Protein AF-A0A7S2GQT3-F1 (afdb_monomer_lite)

Organism: NCBI:txid327968

Structure (mmCIF, N/CA/C/O backbone):
data_AF-A0A7S2GQT3-F1
#
_entry.id   AF-A0A7S2GQT3-F1
#
loop_
_atom_site.group_PDB
_atom_site.id
_atom_site.type_symbol
_atom_site.label_atom_id
_atom_site.label_alt_id
_atom_site.label_comp_id
_atom_site.label_asym_id
_atom_site.label_entity_id
_atom_site.label_seq_id
_atom_site.pdbx_PDB_ins_code
_atom_site.Cartn_x
_atom_site.Cartn_y
_atom_site.Cartn_z
_atom_site.occupancy
_atom_site.B_iso_or_equiv
_atom_site.auth_seq_id
_atom_site.auth_comp_id
_atom_site.auth_asym_id
_atom_site.auth_atom_id
_atom_site.pdbx_PDB_model_num
ATOM 1 N N . ALA A 1 1 ? -1.792 1.921 -26.747 1.00 51.50 1 ALA A N 1
ATOM 2 C CA . ALA A 1 1 ? -2.169 1.530 -25.376 1.00 51.50 1 ALA A CA 1
ATOM 3 C C . ALA A 1 1 ? -0.890 1.424 -24.559 1.00 51.50 1 ALA A C 1
ATOM 5 O O . ALA A 1 1 ? 0.011 0.714 -24.986 1.00 51.50 1 ALA A O 1
ATOM 6 N N . SER A 1 2 ? -0.751 2.176 -23.467 1.00 57.50 2 SER A N 1
ATOM 7 C CA . SER A 1 2 ? 0.398 2.004 -22.570 1.00 57.50 2 SER A CA 1
ATOM 8 C C . SER A 1 2 ? 0.252 0.658 -21.867 1.00 57.50 2 SER A C 1
ATOM 10 O O . SER A 1 2 ? -0.785 0.411 -21.256 1.00 57.50 2 SER A O 1
ATOM 12 N N . ALA A 1 3 ? 1.246 -0.219 -21.986 1.00 71.00 3 ALA A N 1
ATOM 13 C CA . ALA A 1 3 ? 1.209 -1.515 -21.321 1.00 71.00 3 ALA A CA 1
ATOM 14 C C . ALA A 1 3 ? 1.190 -1.319 -19.794 1.00 71.00 3 ALA A C 1
ATOM 16 O O . ALA A 1 3 ? 1.975 -0.532 -19.254 1.00 71.00 3 ALA A O 1
ATOM 17 N N . SER A 1 4 ? 0.295 -2.031 -19.105 1.00 80.56 4 SER A N 1
ATOM 18 C CA . SER A 1 4 ? 0.156 -1.995 -17.647 1.00 80.56 4 SER A CA 1
ATOM 19 C C . SER A 1 4 ? 0.409 -3.366 -17.026 1.00 80.56 4 SER A C 1
ATOM 21 O O . SER A 1 4 ? -0.061 -4.373 -17.546 1.00 80.56 4 SER A O 1
ATOM 23 N N . SER A 1 5 ? 1.106 -3.387 -15.895 1.00 84.75 5 SER A N 1
ATOM 24 C CA . SER A 1 5 ? 1.373 -4.561 -15.069 1.00 84.75 5 SER A CA 1
ATOM 25 C C . SER A 1 5 ? 0.414 -4.630 -13.881 1.00 84.75 5 SER A C 1
ATOM 27 O O . SER A 1 5 ? -0.123 -3.611 -13.427 1.00 84.75 5 SER A O 1
ATOM 29 N N . VAL A 1 6 ? 0.258 -5.844 -13.358 1.00 86.31 6 VAL A N 1
ATOM 30 C CA . VAL A 1 6 ? -0.450 -6.155 -12.114 1.00 86.31 6 VAL A CA 1
ATOM 31 C C . VAL A 1 6 ? 0.535 -6.812 -11.151 1.00 86.31 6 VAL A C 1
ATOM 33 O O . VAL A 1 6 ? 1.374 -7.601 -11.583 1.00 86.31 6 VAL A O 1
ATOM 36 N N . VAL A 1 7 ? 0.460 -6.470 -9.868 1.00 88.75 7 VAL A N 1
ATOM 37 C CA . VAL A 1 7 ? 1.225 -7.134 -8.804 1.00 88.75 7 VAL A CA 1
ATOM 38 C C . VAL A 1 7 ? 0.308 -7.400 -7.622 1.00 88.75 7 VAL A C 1
ATOM 40 O O . VAL A 1 7 ? -0.485 -6.537 -7.238 1.00 88.75 7 VAL A O 1
ATOM 43 N N . GLU A 1 8 ? 0.409 -8.598 -7.064 1.00 92.00 8 GLU A N 1
ATOM 44 C CA . GLU A 1 8 ? -0.234 -8.951 -5.807 1.00 92.00 8 GLU A CA 1
ATOM 45 C C . GLU A 1 8 ? 0.800 -8.840 -4.691 1.00 92.00 8 GLU A C 1
ATOM 47 O O . GLU A 1 8 ? 1.921 -9.335 -4.803 1.00 92.00 8 GLU A O 1
ATOM 52 N N . LEU A 1 9 ? 0.434 -8.138 -3.630 1.00 92.00 9 LEU A N 1
ATOM 53 C CA . LEU A 1 9 ? 1.280 -7.905 -2.475 1.00 92.00 9 LEU A CA 1
ATOM 54 C C . LEU A 1 9 ? 0.632 -8.560 -1.270 1.00 92.00 9 LEU A C 1
ATOM 56 O O . LEU A 1 9 ? -0.557 -8.354 -1.041 1.00 92.00 9 LEU A O 1
ATOM 60 N N . GLU A 1 10 ? 1.423 -9.280 -0.491 1.00 93.56 10 GLU A N 1
ATOM 61 C CA . GLU A 1 10 ? 1.004 -9.911 0.758 1.00 93.56 10 GLU A CA 1
ATOM 62 C C . GLU A 1 10 ? 1.975 -9.519 1.873 1.00 93.56 10 GLU A C 1
ATOM 64 O O . GLU A 1 10 ? 3.163 -9.321 1.625 1.00 93.56 10 GLU A O 1
ATOM 69 N N . TRP A 1 11 ? 1.487 -9.373 3.100 1.00 92.56 11 TRP A N 1
ATOM 70 C CA . TRP A 1 11 ? 2.308 -9.079 4.275 1.00 92.56 11 TRP A CA 1
ATOM 71 C C . TRP A 1 11 ? 1.804 -9.844 5.492 1.00 92.56 11 TRP A C 1
ATOM 73 O O . TRP A 1 11 ? 0.696 -10.380 5.507 1.00 92.56 11 TRP A O 1
ATOM 83 N N . GLN A 1 12 ? 2.616 -9.871 6.547 1.00 89.56 12 GLN A N 1
ATOM 84 C CA . GLN A 1 12 ? 2.214 -10.481 7.806 1.00 89.56 12 GLN A CA 1
ATOM 85 C C . GLN A 1 12 ? 1.043 -9.709 8.431 1.00 89.56 12 GLN A C 1
ATOM 87 O O . GLN A 1 12 ? 1.108 -8.498 8.640 1.00 89.56 12 GLN A O 1
ATOM 92 N N . GLY A 1 13 ? -0.052 -10.411 8.722 1.00 88.31 13 GLY A N 1
ATOM 93 C CA . GLY A 1 13 ? -1.207 -9.826 9.398 1.00 88.31 13 GLY A CA 1
ATOM 94 C C . GLY A 1 13 ? -0.875 -9.353 10.817 1.00 88.31 13 GLY A C 1
ATOM 95 O O . GLY A 1 13 ? 0.024 -9.874 11.469 1.00 88.31 13 GLY A O 1
ATOM 96 N N . VAL A 1 14 ? -1.643 -8.381 11.313 1.00 87.94 14 VAL A N 1
ATOM 97 C CA . VAL A 1 14 ? -1.574 -7.939 12.712 1.00 87.94 14 VAL A CA 1
ATOM 98 C C . VAL A 1 14 ? -2.659 -8.686 13.474 1.00 87.94 14 VAL A C 1
ATOM 100 O O . VAL A 1 14 ? -3.820 -8.673 13.060 1.00 87.94 14 VAL A O 1
ATOM 103 N N . CYS A 1 15 ? -2.293 -9.321 14.585 1.00 86.06 15 CYS A N 1
ATOM 104 C CA . CYS A 1 15 ? -3.220 -10.049 15.446 1.00 86.06 15 CYS A CA 1
ATOM 105 C C . CYS A 1 15 ? -4.165 -9.077 16.173 1.00 86.06 15 CYS A C 1
ATOM 107 O O . CYS A 1 15 ? -3.894 -8.637 17.287 1.00 86.06 15 CYS A O 1
ATOM 109 N N . ALA A 1 16 ? -5.279 -8.717 15.533 1.00 85.69 16 ALA A N 1
ATOM 110 C CA . ALA A 1 16 ? -6.303 -7.847 16.103 1.00 85.69 16 ALA A CA 1
ATOM 111 C C . ALA A 1 16 ? -7.703 -8.205 15.591 1.00 85.69 16 ALA A C 1
ATOM 113 O O . ALA A 1 16 ? -7.882 -8.570 14.432 1.00 85.69 16 ALA A O 1
ATOM 114 N N . ALA A 1 17 ? -8.723 -8.021 16.437 1.00 84.69 17 ALA A N 1
ATOM 115 C CA . ALA A 1 17 ? -10.119 -8.303 16.078 1.00 84.69 17 ALA A CA 1
ATOM 116 C C . ALA A 1 17 ? -10.631 -7.440 14.909 1.00 84.69 17 ALA A C 1
ATOM 118 O O . ALA A 1 17 ? -11.519 -7.849 14.162 1.00 84.69 17 ALA A O 1
ATOM 119 N N . LYS A 1 18 ? -10.100 -6.220 14.771 1.00 89.44 18 LYS A N 1
ATOM 120 C CA . LYS A 1 18 ? -10.387 -5.299 13.670 1.00 89.44 18 LYS A CA 1
ATOM 121 C C . LYS A 1 18 ? -9.104 -4.575 13.295 1.00 89.44 18 LYS A C 1
ATOM 123 O O . LYS A 1 18 ? -8.537 -3.868 14.122 1.00 89.44 18 LYS A O 1
ATOM 128 N N . VAL A 1 19 ? -8.693 -4.709 12.043 1.00 93.69 19 VAL A N 1
ATOM 129 C CA . VAL A 1 19 ? -7.556 -3.991 11.468 1.00 93.69 19 VAL A CA 1
ATOM 130 C C . VAL A 1 19 ? -7.942 -3.469 10.091 1.00 93.69 19 VAL A C 1
ATOM 132 O O . VAL A 1 19 ? -8.727 -4.077 9.364 1.00 93.69 19 VAL A O 1
ATOM 135 N N . THR A 1 20 ? -7.442 -2.289 9.755 1.00 95.44 20 THR A N 1
ATOM 136 C CA . THR A 1 20 ? -7.480 -1.736 8.403 1.00 95.44 20 THR A CA 1
ATOM 137 C C . THR A 1 20 ? -6.054 -1.422 7.992 1.00 95.44 20 THR A C 1
ATOM 139 O O . THR A 1 20 ? -5.293 -0.879 8.782 1.00 95.44 20 THR A O 1
ATOM 142 N N . TYR A 1 21 ? -5.685 -1.741 6.763 1.00 94.75 21 TYR A N 1
ATOM 143 C CA . TYR A 1 21 ? -4.371 -1.447 6.216 1.00 94.75 21 TYR A CA 1
ATOM 144 C C . TYR A 1 21 ? -4.461 -0.272 5.253 1.00 94.75 21 TYR A C 1
ATOM 146 O O . TYR A 1 21 ? -5.290 -0.265 4.340 1.00 94.75 21 TYR A O 1
ATOM 154 N N . SER A 1 22 ? -3.593 0.714 5.446 1.00 94.75 22 SER A N 1
ATOM 155 C CA . SER A 1 22 ? -3.299 1.748 4.459 1.00 94.75 22 SER A CA 1
ATOM 156 C C . SER A 1 22 ? -2.031 1.346 3.719 1.00 94.75 22 SER A C 1
ATOM 158 O O . SER A 1 22 ? -0.956 1.299 4.307 1.00 94.75 22 SER A O 1
ATOM 160 N N . VAL A 1 23 ? -2.153 1.049 2.432 1.00 93.50 23 VAL A N 1
ATOM 161 C CA . VAL A 1 23 ? -1.028 0.714 1.562 1.00 93.50 23 VAL A CA 1
ATOM 162 C C . VAL A 1 23 ? -0.669 1.945 0.753 1.00 93.50 23 VAL A C 1
ATOM 164 O O . VAL A 1 23 ? -1.520 2.549 0.109 1.00 93.50 23 VAL A O 1
ATOM 167 N N . GLU A 1 24 ? 0.599 2.312 0.753 1.00 94.12 24 GLU A N 1
ATOM 168 C CA . GLU A 1 24 ? 1.128 3.376 -0.079 1.00 94.12 24 GLU A CA 1
ATOM 169 C C . GLU A 1 24 ? 2.194 2.819 -1.003 1.00 94.12 24 GLU A C 1
ATOM 171 O O . GLU A 1 24 ? 3.068 2.067 -0.582 1.00 94.12 24 GLU A O 1
ATOM 176 N N . TRP A 1 25 ? 2.165 3.226 -2.266 1.00 91.88 25 TRP A N 1
ATOM 177 C CA . TRP A 1 25 ? 3.199 2.841 -3.219 1.00 91.88 25 TRP A CA 1
ATOM 178 C C . TRP A 1 25 ? 3.696 4.033 -4.023 1.00 91.88 25 TRP A C 1
ATOM 180 O O . TRP A 1 25 ? 2.990 5.025 -4.211 1.00 91.88 25 TRP A O 1
ATOM 190 N N . ARG A 1 26 ? 4.934 3.943 -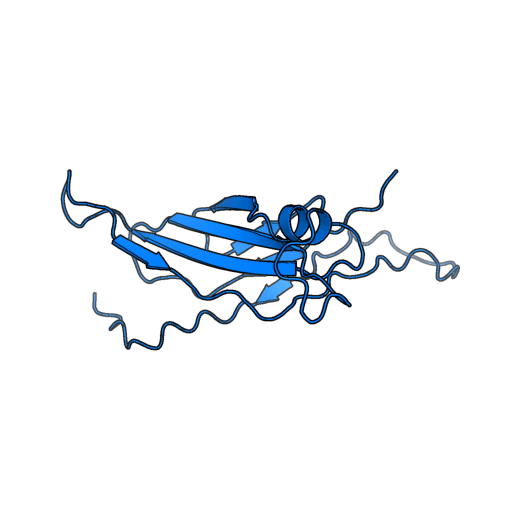4.506 1.00 91.31 26 ARG A N 1
ATOM 191 C CA . ARG A 1 26 ? 5.553 4.960 -5.363 1.00 91.31 26 ARG A CA 1
ATOM 192 C C . ARG A 1 26 ? 6.484 4.325 -6.384 1.00 91.31 26 ARG A C 1
ATOM 194 O O . ARG A 1 26 ? 7.006 3.239 -6.149 1.00 91.31 26 ARG A O 1
ATOM 201 N N . LEU A 1 27 ? 6.734 5.022 -7.490 1.00 88.62 27 LEU A N 1
ATOM 202 C CA . LEU A 1 27 ? 7.746 4.602 -8.456 1.00 88.62 27 LEU A CA 1
ATOM 203 C C . LEU A 1 27 ? 9.138 4.900 -7.888 1.00 88.62 27 LEU A C 1
ATOM 205 O O . LEU A 1 27 ? 9.434 6.029 -7.481 1.00 88.62 27 LEU A O 1
ATOM 209 N N . ALA A 1 28 ? 10.005 3.894 -7.895 1.00 82.56 28 ALA A N 1
ATOM 210 C CA . ALA A 1 28 ? 11.416 4.082 -7.615 1.00 82.56 28 ALA A CA 1
ATOM 211 C C . ALA A 1 28 ? 12.077 4.834 -8.785 1.00 82.56 28 ALA A C 1
ATOM 213 O O . ALA A 1 28 ? 11.740 4.640 -9.956 1.00 82.56 28 ALA A O 1
ATOM 214 N N . CYS A 1 29 ? 12.994 5.749 -8.471 1.00 73.19 29 CYS A N 1
ATOM 215 C CA . CYS A 1 29 ? 13.736 6.499 -9.483 1.00 73.19 29 CYS A CA 1
ATOM 216 C C . CYS A 1 29 ? 15.085 5.824 -9.706 1.00 73.19 29 CYS A C 1
ATOM 218 O O . CYS A 1 29 ? 15.973 5.960 -8.870 1.00 73.19 29 CYS A O 1
ATOM 220 N N . HIS A 1 30 ? 15.247 5.146 -10.840 1.00 65.25 30 HIS A N 1
ATOM 221 C CA . HIS A 1 30 ? 16.544 4.622 -11.252 1.00 65.25 30 HIS A CA 1
ATOM 222 C C . HIS A 1 30 ? 17.339 5.704 -11.997 1.00 65.25 30 HIS A C 1
ATOM 224 O O . HIS A 1 30 ? 16.780 6.415 -12.829 1.00 65.25 30 HIS A O 1
ATOM 230 N N . GLY A 1 31 ? 18.633 5.837 -11.704 1.00 56.12 31 GLY A N 1
ATOM 231 C CA . GLY A 1 31 ? 19.549 6.720 -12.445 1.00 56.12 31 GLY A CA 1
ATOM 232 C C . GLY A 1 31 ? 19.636 8.173 -11.963 1.00 56.12 31 GLY A C 1
ATOM 233 O O . GLY A 1 31 ? 20.546 8.886 -12.365 1.00 56.12 31 GLY A O 1
ATOM 234 N N . CYS A 1 32 ? 18.771 8.605 -11.046 1.00 55.09 32 CYS A N 1
ATOM 235 C CA . CYS A 1 32 ? 18.885 9.908 -10.386 1.00 55.09 32 CYS A CA 1
ATOM 236 C C . CYS A 1 32 ? 19.549 9.770 -9.008 1.00 55.09 32 CYS A C 1
ATOM 238 O O . CYS A 1 32 ? 18.959 10.118 -7.981 1.00 55.09 32 CYS A O 1
ATOM 240 N N . LEU A 1 33 ? 20.770 9.229 -8.975 1.00 49.22 33 LEU A N 1
ATOM 241 C CA . LEU A 1 33 ? 21.613 9.262 -7.777 1.00 49.22 33 LEU A CA 1
ATOM 242 C C . LEU A 1 33 ? 21.881 10.734 -7.421 1.00 49.22 33 LEU A C 1
ATOM 244 O O . LEU A 1 33 ? 22.572 11.437 -8.148 1.00 49.22 33 LEU A O 1
ATOM 248 N N . GLY A 1 34 ? 21.275 11.215 -6.332 1.00 53.62 34 GLY A N 1
ATOM 249 C CA . GLY A 1 34 ? 21.485 12.574 -5.817 1.00 53.62 34 GLY A CA 1
ATOM 250 C C . GLY A 1 34 ? 20.473 13.642 -6.253 1.00 53.62 34 GLY A C 1
ATOM 251 O O . GLY A 1 34 ? 20.590 14.781 -5.808 1.00 53.62 34 GLY A O 1
ATOM 252 N N . CYS A 1 35 ? 19.443 13.328 -7.051 1.00 54.69 35 CYS A N 1
ATOM 253 C CA . CYS A 1 35 ? 18.437 14.335 -7.428 1.00 54.69 35 CYS A CA 1
ATOM 254 C C . CYS A 1 35 ? 17.390 14.548 -6.322 1.00 54.69 35 CYS A C 1
ATOM 256 O O . CYS A 1 35 ? 16.227 14.151 -6.448 1.00 54.69 35 CYS A O 1
ATOM 258 N N . VAL A 1 36 ? 17.782 15.216 -5.240 1.00 55.88 36 VAL A N 1
ATOM 259 C CA . VAL A 1 36 ? 16.840 15.812 -4.287 1.00 55.88 36 VAL A CA 1
ATOM 260 C C . VAL A 1 36 ? 16.244 17.056 -4.954 1.00 55.88 36 VAL A C 1
ATOM 262 O O . VAL A 1 36 ? 16.831 18.128 -4.908 1.00 55.88 36 VAL A O 1
ATOM 265 N N . GLY A 1 37 ? 15.106 16.913 -5.643 1.00 58.00 37 GLY A N 1
ATOM 266 C CA . GLY A 1 37 ? 14.342 18.069 -6.145 1.00 58.00 37 GLY A CA 1
ATOM 267 C C . GLY A 1 37 ? 14.012 18.104 -7.639 1.00 58.00 37 GLY A C 1
ATOM 268 O O . GLY A 1 37 ? 13.358 19.047 -8.076 1.00 58.00 37 GLY A O 1
ATOM 269 N N . CYS A 1 38 ? 14.371 17.090 -8.433 1.00 67.62 38 CYS A N 1
ATOM 270 C CA . CYS A 1 38 ? 13.868 17.014 -9.809 1.00 67.62 38 CYS A CA 1
ATOM 271 C C . CYS A 1 38 ? 12.337 16.835 -9.792 1.00 67.62 38 CYS A C 1
ATOM 273 O O . CYS A 1 38 ? 11.835 15.887 -9.182 1.00 67.62 38 CYS A O 1
ATOM 275 N N . ALA A 1 39 ? 11.596 17.713 -10.481 1.00 68.75 39 ALA A N 1
ATOM 276 C CA . ALA A 1 39 ? 10.131 17.661 -10.554 1.00 68.75 39 ALA A CA 1
ATOM 277 C C . ALA A 1 39 ? 9.619 16.291 -11.038 1.00 68.75 39 ALA A C 1
ATOM 279 O O . ALA A 1 39 ? 8.648 15.760 -10.502 1.00 68.75 39 ALA A O 1
ATOM 280 N N . PHE A 1 40 ? 10.343 15.667 -11.972 1.00 68.81 40 PHE A N 1
ATOM 281 C CA . PHE A 1 40 ? 10.037 14.328 -12.474 1.00 68.81 40 PHE A CA 1
ATOM 282 C C . PHE A 1 40 ? 10.199 13.240 -11.401 1.00 68.81 40 PHE A C 1
ATOM 284 O O . PHE A 1 40 ? 9.347 12.363 -11.262 1.00 68.81 40 PHE A O 1
ATOM 291 N N . CYS A 1 41 ? 11.260 13.316 -10.590 1.00 70.00 41 CYS A N 1
ATOM 292 C CA . CYS A 1 41 ? 11.459 12.402 -9.463 1.00 70.00 41 CYS A CA 1
ATOM 293 C C . CYS A 1 41 ? 10.430 12.640 -8.352 1.00 70.00 41 CYS A C 1
ATOM 295 O O . CYS A 1 41 ? 9.983 11.686 -7.719 1.00 70.00 41 CYS A O 1
ATOM 297 N N . ARG A 1 42 ? 10.035 13.899 -8.120 1.00 72.62 42 ARG A N 1
ATOM 298 C CA . ARG A 1 42 ? 9.029 14.267 -7.118 1.00 72.62 42 ARG A CA 1
ATOM 299 C C . ARG A 1 42 ? 7.662 13.680 -7.456 1.00 72.62 42 ARG A C 1
ATOM 301 O O . ARG A 1 42 ? 7.037 13.095 -6.577 1.00 72.62 42 ARG A O 1
ATOM 308 N N . GLU A 1 43 ? 7.240 13.777 -8.715 1.00 75.38 43 GLU A N 1
ATOM 309 C CA . GLU A 1 43 ? 5.965 13.206 -9.158 1.00 75.38 43 GLU A CA 1
ATOM 310 C C . GLU A 1 43 ? 5.979 11.673 -9.083 1.00 75.38 43 GLU A C 1
ATOM 312 O O . GLU A 1 43 ? 5.047 11.059 -8.570 1.00 75.38 43 GLU A O 1
ATOM 317 N N . ARG A 1 44 ? 7.079 11.031 -9.498 1.00 75.62 44 ARG A N 1
ATOM 318 C CA . ARG A 1 44 ? 7.230 9.566 -9.415 1.00 75.62 44 ARG A CA 1
ATOM 319 C C . 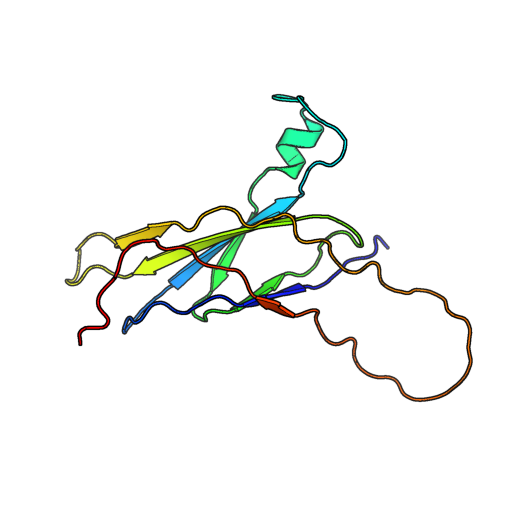ARG A 1 44 ? 7.264 9.035 -7.983 1.00 75.62 44 ARG A C 1
ATOM 321 O O . ARG A 1 44 ? 6.733 7.959 -7.719 1.00 75.62 44 ARG A O 1
ATOM 328 N N . ARG A 1 45 ? 7.860 9.794 -7.060 1.00 75.75 45 ARG A N 1
ATOM 329 C CA . ARG A 1 45 ? 7.935 9.448 -5.635 1.00 75.75 45 ARG A CA 1
ATOM 330 C C . ARG A 1 45 ? 6.664 9.776 -4.859 1.00 75.75 45 ARG A C 1
ATOM 332 O O . ARG A 1 45 ? 6.621 9.463 -3.670 1.00 75.75 45 ARG A O 1
ATOM 339 N N . ARG A 1 46 ? 5.658 10.396 -5.486 1.00 83.44 46 ARG A N 1
ATOM 340 C CA . ARG A 1 46 ? 4.397 10.722 -4.822 1.00 83.44 46 ARG A CA 1
ATOM 341 C C . ARG A 1 46 ? 3.697 9.426 -4.394 1.00 83.44 46 ARG A C 1
ATOM 343 O O . ARG A 1 46 ? 3.353 8.627 -5.268 1.00 83.44 46 ARG A O 1
ATOM 350 N N . PRO A 1 47 ? 3.484 9.213 -3.082 1.00 85.94 47 PRO A N 1
ATOM 351 C CA . PRO A 1 47 ? 2.780 8.038 -2.598 1.00 85.94 47 PRO A CA 1
ATOM 352 C C . PRO A 1 47 ? 1.352 8.011 -3.133 1.00 85.94 47 PRO A C 1
ATOM 354 O O . PRO A 1 47 ? 0.654 9.029 -3.137 1.00 85.94 47 PRO A O 1
ATOM 357 N N . ARG A 1 48 ? 0.928 6.840 -3.593 1.00 88.94 48 ARG A N 1
ATOM 358 C CA . ARG A 1 48 ? -0.437 6.563 -4.029 1.00 88.94 48 ARG A CA 1
ATOM 359 C C . ARG A 1 48 ? -1.095 5.665 -2.983 1.00 88.94 48 ARG A C 1
ATOM 361 O O . ARG A 1 48 ? -0.601 4.553 -2.785 1.00 88.94 48 ARG A O 1
ATOM 368 N N . PRO A 1 49 ? -2.149 6.141 -2.300 1.00 91.12 49 PRO A N 1
ATOM 369 C CA . PRO A 1 49 ? -2.779 5.393 -1.225 1.00 91.12 49 PRO A CA 1
ATOM 370 C C . PRO A 1 49 ? -3.793 4.376 -1.760 1.00 91.12 49 PRO A C 1
ATOM 372 O O . PRO A 1 49 ? -4.509 4.631 -2.728 1.00 91.12 49 PRO A O 1
ATOM 375 N N . ALA A 1 50 ? -3.891 3.250 -1.070 1.00 89.31 50 ALA A N 1
ATOM 376 C CA . ALA A 1 50 ? -4.941 2.251 -1.169 1.00 89.31 50 ALA A CA 1
ATOM 377 C C . ALA A 1 50 ? -5.311 1.795 0.249 1.00 89.31 50 ALA A C 1
ATOM 379 O O . ALA A 1 50 ? -4.495 1.860 1.168 1.00 89.31 50 ALA A O 1
ATOM 380 N N . THR A 1 51 ? -6.544 1.344 0.456 1.00 92.25 51 THR A N 1
ATOM 381 C CA . THR A 1 51 ? -7.000 0.868 1.768 1.00 92.25 51 THR A CA 1
ATOM 382 C C . THR A 1 51 ? -7.642 -0.499 1.621 1.00 92.25 51 THR A C 1
ATOM 384 O O . THR A 1 51 ? -8.453 -0.706 0.721 1.00 92.25 51 THR A O 1
ATOM 387 N N . CYS A 1 52 ? -7.288 -1.429 2.501 1.00 92.31 52 CYS A N 1
ATOM 388 C CA . CYS A 1 52 ? -7.806 -2.794 2.495 1.00 92.31 52 CYS A CA 1
ATOM 389 C C . CYS A 1 52 ? -7.975 -3.319 3.928 1.00 92.31 52 CYS A C 1
ATOM 391 O O . CYS A 1 52 ? -7.469 -2.734 4.882 1.00 92.31 52 CYS A O 1
ATOM 393 N N . LYS A 1 53 ? -8.758 -4.387 4.095 1.00 93.00 53 LYS A N 1
ATOM 394 C CA . LYS A 1 53 ? -8.983 -5.046 5.399 1.00 93.00 53 LYS A CA 1
ATOM 395 C C . LYS A 1 53 ? -8.239 -6.374 5.530 1.00 93.00 53 LYS A C 1
ATOM 397 O O . LYS A 1 53 ? -8.139 -6.911 6.624 1.00 93.00 53 LYS A O 1
ATOM 402 N N . GLU A 1 54 ? -7.749 -6.893 4.412 1.00 93.06 54 GLU A N 1
ATOM 403 C CA . GLU A 1 54 ? -6.984 -8.133 4.335 1.00 93.06 54 GLU A CA 1
ATOM 404 C C . GLU A 1 54 ? -5.492 -7.800 4.303 1.00 93.06 54 GLU A C 1
ATOM 406 O O . GLU A 1 54 ? -5.111 -6.709 3.879 1.00 93.06 54 GLU A O 1
ATOM 411 N N . SER A 1 55 ? -4.641 -8.741 4.711 1.00 92.69 55 SER A N 1
ATOM 412 C CA . SER A 1 55 ? -3.181 -8.599 4.656 1.00 92.69 55 SER A CA 1
ATOM 413 C C . SER A 1 55 ? -2.608 -8.816 3.246 1.00 92.69 55 SER A C 1
ATOM 415 O O . SER A 1 55 ? -1.504 -9.330 3.077 1.00 92.69 55 SER A O 1
ATOM 417 N N . ARG A 1 56 ? -3.392 -8.448 2.227 1.00 93.69 56 ARG A N 1
ATOM 418 C CA . ARG A 1 56 ? -3.045 -8.532 0.811 1.00 93.69 56 ARG A CA 1
ATOM 419 C C . ARG A 1 56 ? -3.727 -7.433 0.003 1.00 93.69 56 ARG A C 1
ATOM 421 O O . ARG A 1 56 ? -4.824 -6.983 0.342 1.00 93.69 56 ARG A O 1
ATOM 428 N N . VAL A 1 57 ? -3.108 -7.028 -1.103 1.00 93.69 57 VAL A N 1
ATOM 429 C CA . VAL A 1 57 ? -3.702 -6.104 -2.078 1.00 93.69 57 VAL A CA 1
ATOM 430 C C . VAL A 1 57 ? -3.200 -6.387 -3.489 1.00 93.69 57 VAL A C 1
ATOM 432 O O . VAL A 1 57 ? -2.036 -6.720 -3.693 1.00 93.69 57 VAL A O 1
ATOM 435 N N . VAL A 1 58 ? -4.066 -6.186 -4.481 1.00 91.75 58 VAL A N 1
ATOM 436 C CA . VAL A 1 58 ? -3.694 -6.231 -5.898 1.00 91.75 58 VAL A CA 1
ATOM 437 C C . VAL A 1 58 ? -3.562 -4.804 -6.420 1.00 91.75 58 VAL A C 1
ATOM 439 O O . VAL A 1 58 ? -4.534 -4.048 -6.444 1.00 91.75 58 VAL A O 1
ATOM 442 N N . LEU A 1 59 ? -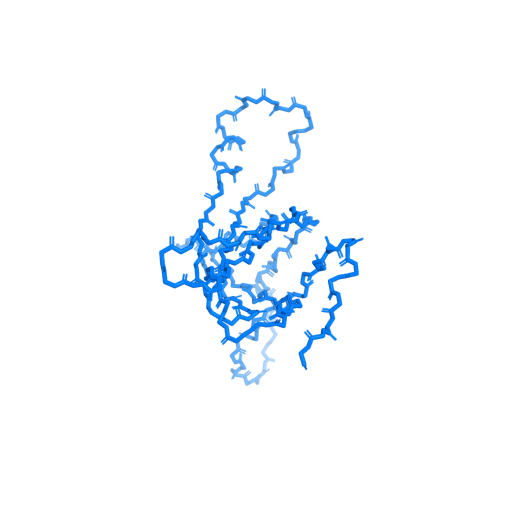2.359 -4.426 -6.847 1.00 90.25 59 LEU A N 1
ATOM 443 C CA . LEU A 1 59 ? -2.107 -3.150 -7.509 1.00 90.25 59 LEU A CA 1
ATOM 444 C C . LEU A 1 59 ? -2.168 -3.344 -9.025 1.00 90.25 59 LEU A C 1
ATOM 446 O O . LEU A 1 59 ? -1.465 -4.182 -9.589 1.00 90.25 59 LEU A O 1
ATOM 450 N N . THR A 1 60 ? -2.991 -2.540 -9.691 1.00 89.00 60 THR A N 1
ATOM 451 C CA . THR A 1 60 ? -3.198 -2.572 -11.145 1.00 89.00 60 THR A CA 1
ATOM 452 C C . THR A 1 60 ? -2.794 -1.243 -11.784 1.00 89.00 60 THR A C 1
ATOM 454 O O . THR A 1 60 ? -2.604 -0.234 -11.101 1.00 89.00 60 THR A O 1
ATOM 457 N N . GLY A 1 61 ? -2.629 -1.226 -13.111 1.00 85.50 61 GLY A N 1
ATOM 458 C CA . GLY A 1 61 ? -2.303 0.004 -13.843 1.00 85.50 61 GLY A CA 1
ATOM 459 C C . GLY A 1 61 ? -0.868 0.499 -13.627 1.00 85.50 61 GLY A C 1
ATOM 460 O O . GLY A 1 61 ? -0.572 1.670 -13.873 1.00 85.50 61 GLY A O 1
ATOM 461 N N . LEU A 1 62 ? 0.027 -0.367 -13.145 1.00 86.12 62 LEU A N 1
ATOM 462 C CA . LEU A 1 62 ? 1.428 -0.019 -12.938 1.00 86.12 62 LEU A CA 1
ATOM 463 C C . LEU A 1 62 ? 2.180 -0.032 -14.276 1.00 86.12 62 LEU A C 1
ATOM 465 O O . LEU A 1 62 ? 1.877 -0.873 -15.117 1.00 86.12 62 LEU A O 1
ATOM 469 N N . PRO A 1 63 ? 3.169 0.843 -14.515 1.00 84.62 63 PRO A N 1
ATOM 470 C CA . PRO A 1 63 ? 3.939 0.776 -15.751 1.00 84.62 63 PRO A CA 1
ATOM 471 C C . PRO A 1 63 ? 4.739 -0.532 -15.812 1.00 84.62 63 PRO A C 1
ATOM 473 O O . PRO A 1 63 ? 5.405 -0.904 -14.847 1.00 84.62 63 PRO A O 1
ATOM 476 N N . VAL A 1 64 ? 4.680 -1.222 -16.949 1.00 85.38 64 VAL A N 1
ATOM 477 C CA . VAL A 1 64 ? 5.427 -2.469 -17.173 1.00 85.38 64 VAL A CA 1
ATOM 478 C C . VAL A 1 64 ? 6.933 -2.237 -17.002 1.00 85.38 64 VAL A C 1
ATOM 480 O O . VAL A 1 64 ? 7.460 -1.215 -17.440 1.00 85.38 64 VAL A O 1
ATOM 483 N N . GLY A 1 65 ? 7.617 -3.165 -16.324 1.00 83.75 65 GLY A N 1
ATOM 484 C CA . GLY A 1 65 ? 9.052 -3.061 -16.026 1.00 83.75 65 GLY A CA 1
ATOM 485 C C . GLY A 1 65 ? 9.430 -1.953 -15.037 1.00 83.75 65 GLY A C 1
ATOM 486 O O . GLY A 1 65 ? 10.617 -1.703 -14.819 1.00 83.75 65 GLY A O 1
ATOM 487 N N . ALA A 1 66 ? 8.456 -1.254 -14.442 1.00 85.25 66 ALA A N 1
ATOM 488 C CA . ALA A 1 66 ? 8.757 -0.258 -13.428 1.00 85.25 66 ALA A CA 1
ATOM 489 C C . ALA A 1 66 ? 9.270 -0.910 -12.146 1.00 85.25 66 ALA A C 1
ATOM 491 O O . ALA A 1 66 ? 8.938 -2.044 -11.809 1.00 85.25 66 ALA A O 1
ATOM 492 N N . ARG A 1 67 ? 10.039 -0.127 -11.395 1.00 88.19 67 ARG A N 1
ATOM 493 C CA . ARG A 1 67 ? 10.375 -0.442 -10.015 1.00 88.19 67 ARG A CA 1
ATOM 494 C C . ARG A 1 67 ? 9.486 0.357 -9.088 1.00 88.19 67 ARG A C 1
ATOM 496 O O . ARG A 1 67 ? 9.291 1.556 -9.309 1.00 88.19 67 ARG A O 1
ATOM 503 N N . ILE A 1 68 ? 8.960 -0.287 -8.060 1.00 90.50 68 ILE A N 1
ATOM 504 C CA . ILE A 1 68 ? 8.128 0.356 -7.049 1.00 90.50 68 ILE A CA 1
ATOM 505 C C . ILE A 1 68 ? 8.708 0.139 -5.658 1.00 90.50 68 ILE A C 1
ATOM 507 O O . ILE A 1 68 ? 9.428 -0.821 -5.411 1.00 90.50 68 ILE A O 1
ATOM 511 N N . GLN A 1 69 ? 8.374 1.039 -4.747 1.00 92.00 69 GLN A N 1
ATOM 512 C CA . GLN A 1 69 ? 8.486 0.796 -3.314 1.00 92.00 69 GLN A CA 1
ATOM 513 C C . GLN A 1 69 ? 7.094 0.856 -2.717 1.00 92.00 69 GLN A C 1
ATOM 515 O O . GLN A 1 69 ? 6.265 1.657 -3.165 1.00 92.00 69 GLN A O 1
ATOM 520 N N . VAL A 1 70 ? 6.862 0.039 -1.702 1.00 92.69 70 VAL A N 1
ATOM 521 C CA . VAL A 1 70 ? 5.576 -0.069 -1.024 1.00 92.69 70 VAL A CA 1
ATOM 522 C C . VAL A 1 70 ? 5.785 0.119 0.471 1.00 92.69 70 VAL A C 1
ATOM 524 O O . VAL A 1 70 ? 6.817 -0.265 1.007 1.00 92.69 70 VAL A O 1
ATOM 527 N N . ARG A 1 71 ? 4.817 0.727 1.143 1.00 93.81 71 ARG A N 1
ATOM 528 C CA . ARG A 1 71 ? 4.740 0.833 2.595 1.00 93.81 71 ARG A CA 1
ATOM 529 C C . ARG A 1 71 ? 3.332 0.460 3.031 1.00 93.81 71 ARG A C 1
ATOM 531 O O . ARG A 1 71 ? 2.368 0.859 2.381 1.00 93.81 71 ARG A O 1
ATOM 538 N N . VAL A 1 72 ? 3.214 -0.263 4.137 1.00 94.38 72 VAL A N 1
ATOM 539 C CA . VAL A 1 72 ? 1.925 -0.631 4.731 1.00 94.38 72 VAL A CA 1
ATOM 540 C C . VAL A 1 72 ? 1.839 -0.030 6.128 1.00 94.38 72 VAL A C 1
ATOM 542 O O . VAL A 1 72 ? 2.784 -0.119 6.900 1.00 94.38 72 VAL A O 1
ATOM 545 N N . GLU A 1 73 ? 0.719 0.602 6.459 1.00 94.56 73 GLU A N 1
ATOM 546 C CA . GLU A 1 73 ? 0.389 1.073 7.806 1.00 94.56 73 GLU A CA 1
ATOM 547 C C . GLU A 1 73 ? -0.822 0.290 8.318 1.00 94.56 73 GLU A C 1
ATOM 549 O O . GLU A 1 73 ? -1.876 0.288 7.677 1.00 94.56 73 GLU A O 1
ATOM 554 N N . ALA A 1 74 ? -0.687 -0.361 9.474 1.00 94.00 74 ALA A N 1
ATOM 555 C CA . ALA A 1 74 ? -1.817 -0.969 10.169 1.00 94.00 74 ALA A CA 1
ATOM 556 C C . ALA A 1 74 ? -2.551 0.099 10.981 1.00 94.00 74 ALA A C 1
ATOM 558 O O . ALA A 1 74 ? -1.938 0.879 11.706 1.00 94.00 74 ALA A O 1
ATOM 559 N N . ARG A 1 75 ? -3.876 0.103 10.894 1.00 93.88 75 ARG A N 1
ATOM 560 C CA . ARG A 1 75 ? -4.768 1.025 11.590 1.00 93.88 75 ARG A CA 1
ATOM 561 C C . ARG A 1 75 ? -5.741 0.211 12.423 1.00 93.88 75 ARG A C 1
ATOM 563 O O . ARG A 1 75 ? -6.555 -0.543 11.881 1.00 93.88 75 ARG A O 1
ATOM 570 N N . LEU A 1 76 ? -5.630 0.341 13.738 1.00 93.12 76 LEU A N 1
ATOM 571 C CA . LEU A 1 76 ? -6.448 -0.377 14.702 1.00 93.12 76 LEU A CA 1
ATOM 572 C C . LEU A 1 76 ? -7.388 0.612 15.394 1.00 93.12 76 LEU A C 1
ATOM 574 O O . LEU A 1 76 ? -6.928 1.651 15.876 1.00 93.12 76 LEU A O 1
ATOM 578 N N . PRO A 1 77 ? -8.694 0.313 15.484 1.00 90.12 77 PRO A N 1
ATOM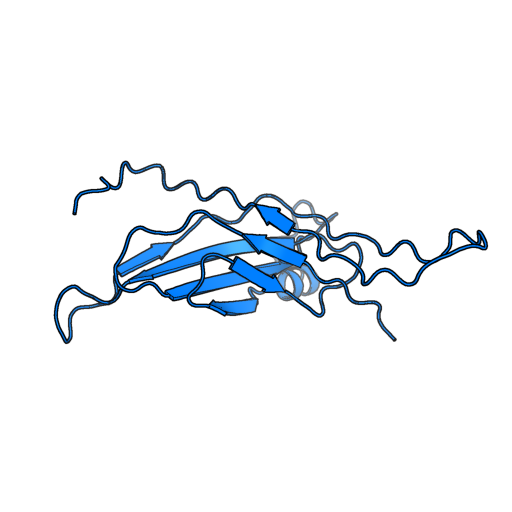 579 C CA . PRO A 1 77 ? -9.596 1.145 16.261 1.00 90.12 77 PRO A CA 1
ATOM 580 C C . PRO A 1 77 ? -9.136 1.171 17.722 1.00 90.12 77 PRO A C 1
ATOM 582 O O . PRO A 1 77 ? -8.661 0.166 18.252 1.00 90.12 77 PRO A O 1
ATOM 585 N N . GLY A 1 78 ? -9.295 2.321 18.377 1.00 87.50 78 GLY A N 1
ATOM 586 C CA . GLY A 1 78 ? -8.988 2.441 19.796 1.00 87.50 78 GLY A CA 1
ATOM 587 C C . GLY A 1 78 ? -9.819 1.460 20.642 1.00 87.50 78 GLY A C 1
ATOM 588 O O . GLY A 1 78 ? -10.919 1.066 20.243 1.00 87.50 78 GLY A O 1
ATOM 589 N N . PRO A 1 79 ? -9.341 1.079 21.840 1.00 83.44 79 PRO A N 1
ATOM 590 C CA . PRO A 1 79 ? -9.978 0.050 22.671 1.00 83.44 79 PRO A CA 1
ATOM 591 C C . PRO A 1 79 ? -11.370 0.446 23.193 1.00 83.44 79 PRO A C 1
ATOM 593 O O . PRO A 1 79 ? -12.096 -0.388 23.729 1.00 83.44 79 PRO A O 1
ATOM 596 N N . ARG A 1 80 ? -11.747 1.724 23.079 1.00 87.81 80 ARG A N 1
ATOM 597 C CA . ARG A 1 80 ? -13.029 2.275 23.532 1.00 87.81 80 ARG A CA 1
ATOM 598 C C . ARG A 1 80 ? -13.618 3.174 22.451 1.00 87.81 80 ARG A C 1
ATOM 600 O O . ARG A 1 80 ? -12.882 3.772 21.668 1.00 87.81 80 ARG A O 1
ATOM 607 N N . SER A 1 81 ? -14.942 3.315 22.444 1.00 82.44 81 SER A N 1
ATOM 608 C CA . SER A 1 81 ? -15.611 4.290 21.576 1.00 82.44 81 SER A CA 1
ATOM 609 C C . SER A 1 81 ? -15.067 5.697 21.850 1.00 82.44 81 SER A C 1
ATOM 611 O O . SER A 1 81 ? -15.024 6.126 23.002 1.00 82.44 81 SER A O 1
ATOM 613 N N . GLY A 1 82 ? -14.618 6.388 20.802 1.00 86.31 82 GLY A N 1
ATOM 614 C CA . GLY A 1 82 ? -14.009 7.718 20.894 1.00 86.31 82 GLY A CA 1
ATOM 615 C C . GLY A 1 82 ? -12.518 7.738 21.254 1.00 86.31 82 GLY A C 1
ATOM 616 O O . GLY A 1 82 ? -11.920 8.812 21.236 1.00 86.31 82 GLY A O 1
ATOM 617 N N . ALA A 1 83 ? -11.895 6.590 21.546 1.00 88.81 83 ALA A N 1
ATOM 618 C CA . ALA A 1 83 ? -10.442 6.520 21.682 1.00 88.81 83 ALA A CA 1
ATOM 619 C C . ALA A 1 83 ? -9.763 6.714 20.310 1.00 88.81 83 ALA A C 1
ATOM 621 O O . ALA A 1 83 ? -10.313 6.282 19.290 1.00 88.81 83 ALA A O 1
ATOM 622 N N . PRO A 1 84 ? -8.575 7.346 20.268 1.00 90.75 84 PRO A N 1
ATOM 623 C CA . PRO A 1 84 ? -7.837 7.522 19.026 1.00 90.75 84 PRO A CA 1
ATOM 624 C C . PRO A 1 84 ? -7.464 6.171 18.410 1.00 90.75 84 PRO A C 1
ATOM 626 O O . PRO A 1 84 ? -7.260 5.174 19.104 1.00 90.75 84 PRO A O 1
ATOM 629 N N . GLU A 1 85 ? -7.374 6.159 17.086 1.00 91.56 85 GLU A N 1
ATOM 630 C CA . GLU A 1 85 ? -6.881 5.020 16.319 1.00 91.56 85 GLU A CA 1
ATOM 631 C C . GLU A 1 85 ? -5.384 4.811 16.581 1.00 91.56 85 GLU A C 1
ATOM 633 O O . GLU A 1 85 ? -4.603 5.765 16.545 1.00 91.56 85 GLU A O 1
ATOM 638 N N . VAL A 1 86 ? -4.984 3.561 16.812 1.00 92.25 86 VAL A N 1
ATOM 639 C CA . VAL A 1 86 ? -3.574 3.177 16.911 1.00 92.25 86 VAL A CA 1
ATOM 640 C C . VAL A 1 86 ? -3.049 2.913 15.505 1.00 92.25 86 VAL A C 1
ATOM 642 O O . VAL A 1 86 ? -3.667 2.181 14.729 1.00 92.25 86 VAL A O 1
ATOM 645 N N . ARG A 1 87 ? -1.906 3.517 15.175 1.00 92.94 87 ARG A N 1
ATOM 646 C CA . ARG A 1 87 ? -1.260 3.393 13.866 1.00 92.94 87 ARG A CA 1
ATOM 647 C C . ARG A 1 87 ? 0.091 2.724 14.020 1.00 92.94 87 ARG A C 1
ATOM 649 O O . ARG A 1 87 ? 0.913 3.190 14.801 1.00 92.94 87 ARG A O 1
ATOM 656 N N . LEU A 1 88 ? 0.307 1.666 13.251 1.00 91.62 88 LEU A N 1
ATOM 657 C CA . LEU A 1 88 ? 1.557 0.920 13.181 1.00 91.62 88 LEU A CA 1
ATOM 658 C C . LEU A 1 88 ? 2.162 1.156 11.791 1.00 91.62 88 LEU A C 1
ATOM 660 O O . LEU A 1 88 ? 1.799 0.455 10.838 1.00 91.62 88 LEU A O 1
ATOM 664 N N . PRO A 1 89 ? 2.990 2.204 11.622 1.00 90.56 89 PRO A N 1
ATOM 665 C CA . PRO A 1 89 ? 3.575 2.525 10.331 1.00 90.56 89 PRO A CA 1
ATOM 666 C C . PRO A 1 89 ? 4.675 1.519 9.986 1.00 90.56 89 PRO A C 1
ATOM 668 O O . PRO A 1 89 ? 5.652 1.385 10.713 1.00 90.56 89 PRO A O 1
ATOM 671 N N . GLY A 1 90 ? 4.552 0.846 8.846 1.00 88.25 90 GLY A N 1
ATOM 672 C CA . GLY A 1 90 ? 5.639 0.059 8.280 1.00 88.25 90 GLY A CA 1
ATOM 673 C C . GLY A 1 90 ? 6.720 0.921 7.641 1.00 88.25 90 GLY A C 1
ATOM 674 O O . GLY A 1 90 ? 6.557 2.121 7.392 1.00 88.25 90 GLY A O 1
ATOM 675 N N . THR A 1 91 ? 7.838 0.284 7.328 1.00 90.06 91 THR A N 1
ATOM 676 C CA . THR A 1 91 ? 8.924 0.880 6.553 1.00 90.06 91 THR A CA 1
ATOM 677 C C . THR A 1 91 ? 8.633 0.787 5.053 1.00 90.06 91 THR A C 1
ATOM 679 O O . THR A 1 91 ? 7.750 0.055 4.600 1.00 90.06 91 THR A O 1
ATOM 682 N N . TRP A 1 92 ? 9.340 1.590 4.253 1.00 88.88 92 TRP A N 1
ATOM 683 C CA . TRP A 1 92 ? 9.321 1.404 2.802 1.00 88.88 92 TRP A CA 1
ATOM 684 C C . TRP A 1 92 ? 10.085 0.129 2.447 1.00 88.88 92 TRP A C 1
ATOM 686 O O . TRP A 1 92 ? 11.219 -0.048 2.887 1.00 88.88 92 TRP A O 1
ATOM 696 N N . SER A 1 93 ? 9.492 -0.705 1.599 1.00 89.44 93 SER A N 1
ATOM 697 C CA . SER A 1 93 ? 10.105 -1.920 1.082 1.00 89.44 93 SER A CA 1
ATOM 698 C C . SER A 1 93 ? 11.374 -1.629 0.276 1.00 89.44 93 SER A C 1
ATOM 700 O O . SER A 1 93 ? 11.591 -0.522 -0.247 1.00 89.44 93 SER A O 1
ATOM 702 N N . ALA A 1 94 ? 12.165 -2.683 0.071 1.00 87.62 94 ALA A N 1
ATOM 703 C CA . ALA A 1 94 ? 13.118 -2.729 -1.029 1.00 87.62 94 ALA A CA 1
ATOM 704 C C . ALA A 1 94 ? 12.417 -2.468 -2.380 1.00 87.62 94 ALA A C 1
ATOM 706 O O . ALA A 1 94 ? 11.191 -2.580 -2.503 1.00 87.62 94 ALA A O 1
ATOM 707 N N . GLU A 1 95 ? 13.195 -2.089 -3.394 1.00 88.62 95 GLU A N 1
ATOM 708 C CA . GLU A 1 95 ? 12.664 -1.880 -4.742 1.00 88.62 95 GLU A CA 1
ATOM 709 C C . GLU A 1 95 ? 12.149 -3.199 -5.332 1.00 88.62 95 GLU A C 1
ATOM 711 O O . GLU A 1 95 ? 12.899 -4.157 -5.508 1.00 88.62 95 GLU A O 1
ATOM 716 N N . LEU A 1 96 ? 10.868 -3.221 -5.687 1.00 87.94 96 LEU A N 1
ATOM 717 C CA . LEU A 1 96 ? 10.204 -4.333 -6.352 1.00 87.94 96 LEU A CA 1
ATOM 718 C C . LEU A 1 96 ? 10.171 -4.071 -7.848 1.00 87.94 96 LEU A C 1
ATOM 720 O O . LEU A 1 96 ? 9.595 -3.075 -8.289 1.00 87.94 96 LEU A O 1
ATOM 724 N N . THR A 1 97 ? 10.788 -4.954 -8.628 1.00 88.88 97 THR A N 1
ATOM 725 C CA . THR A 1 97 ? 10.759 -4.868 -10.092 1.00 88.88 97 THR A CA 1
ATOM 726 C C . THR A 1 97 ? 9.530 -5.595 -10.609 1.00 88.88 97 THR A C 1
ATOM 728 O O . THR A 1 97 ? 9.365 -6.788 -10.374 1.00 88.88 97 THR A O 1
ATOM 731 N N . LEU A 1 98 ? 8.665 -4.868 -11.311 1.00 86.31 98 LEU A N 1
ATOM 732 C CA . LEU A 1 98 ? 7.474 -5.439 -11.920 1.00 86.31 98 LEU A CA 1
ATOM 733 C C . LEU A 1 98 ? 7.852 -6.263 -13.150 1.00 86.31 98 LEU A C 1
ATOM 735 O O . LEU A 1 98 ? 8.753 -5.854 -13.894 1.00 86.31 98 LEU A O 1
ATOM 739 N N . PRO A 1 99 ? 7.150 -7.377 -13.409 1.00 79.31 99 PRO A N 1
ATOM 740 C CA . PRO A 1 99 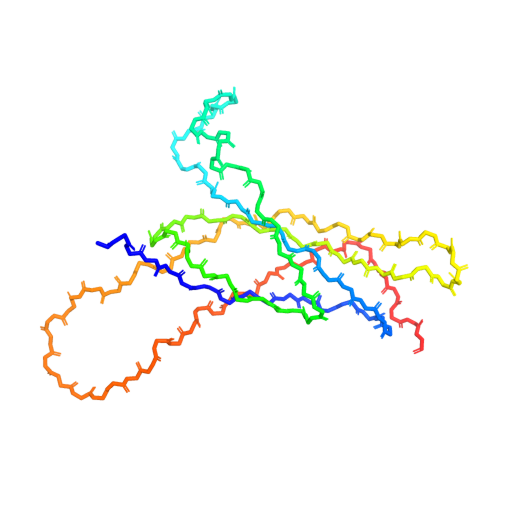? 7.405 -8.174 -14.592 1.00 79.31 99 PRO A CA 1
ATOM 741 C C . PRO A 1 99 ? 7.236 -7.311 -15.845 1.00 79.31 99 PRO A C 1
ATOM 743 O O . PRO A 1 99 ? 6.238 -6.613 -16.046 1.00 79.31 99 PRO A O 1
ATOM 746 N N . THR A 1 100 ? 8.240 -7.355 -16.712 1.00 74.44 100 THR A N 1
ATOM 747 C CA . THR A 1 100 ? 8.056 -6.988 -18.109 1.00 74.44 100 THR A CA 1
ATOM 748 C C . THR A 1 100 ? 7.226 -8.099 -18.731 1.00 74.44 100 THR A C 1
ATOM 750 O O . THR A 1 100 ? 7.706 -9.228 -18.785 1.00 74.44 100 THR A O 1
ATOM 753 N N . SER A 1 101 ? 5.978 -7.829 -19.130 1.00 60.38 101 SER A N 1
ATOM 754 C CA . SER A 1 101 ? 5.190 -8.813 -19.884 1.00 60.38 101 SER A CA 1
ATOM 755 C C . SER A 1 101 ? 6.073 -9.401 -20.998 1.00 60.38 101 SER A C 1
ATOM 757 O O . SER A 1 101 ? 6.657 -8.613 -21.750 1.00 60.38 101 SER A O 1
ATOM 759 N N . PRO A 1 102 ? 6.225 -10.734 -21.104 1.00 53.44 102 PRO A N 1
ATOM 760 C CA . PRO A 1 102 ? 6.864 -11.336 -22.259 1.00 53.44 102 PRO A CA 1
ATOM 761 C C . PRO A 1 102 ? 5.873 -11.253 -23.420 1.00 53.44 102 PRO A C 1
ATOM 763 O O . PRO A 1 102 ? 5.159 -12.203 -23.724 1.00 53.44 102 PRO A O 1
ATOM 766 N N . ALA A 1 103 ? 5.779 -10.088 -24.051 1.00 51.88 103 ALA A N 1
ATOM 767 C CA . ALA A 1 103 ? 5.239 -10.036 -25.393 1.00 51.88 103 ALA A CA 1
ATOM 768 C C . ALA A 1 103 ? 6.350 -10.530 -26.331 1.00 51.88 103 ALA A C 1
ATOM 770 O O . ALA A 1 103 ? 7.381 -9.879 -26.461 1.00 51.88 103 ALA A O 1
ATOM 771 N N . GLU A 1 104 ? 6.097 -11.687 -26.948 1.00 46.22 104 GLU A N 1
ATOM 772 C CA . GLU A 1 104 ? 6.818 -12.285 -28.082 1.00 46.22 104 GLU A CA 1
ATOM 773 C C . GLU A 1 104 ? 8.024 -13.194 -27.763 1.00 46.22 104 GLU A C 1
ATOM 775 O O . GLU A 1 104 ? 9.167 -12.904 -28.105 1.00 46.22 104 GLU A O 1
ATOM 780 N N . SER A 1 105 ? 7.755 -14.414 -27.284 1.00 39.91 105 SER A N 1
ATOM 781 C CA . SER A 1 105 ? 8.291 -15.563 -28.025 1.00 39.91 105 SER A CA 1
ATOM 782 C C . SER A 1 105 ? 7.189 -16.060 -28.962 1.00 39.91 105 SER A C 1
ATOM 784 O O . SER A 1 105 ? 6.172 -16.617 -28.558 1.00 39.91 105 SER A O 1
ATOM 786 N N . CYS A 1 106 ? 7.350 -15.772 -30.250 1.00 44.00 106 CYS A N 1
ATOM 787 C CA . CYS A 1 106 ? 6.545 -16.369 -31.302 1.00 44.00 106 CYS A CA 1
ATOM 788 C C . CYS A 1 106 ? 6.882 -17.868 -31.346 1.00 44.00 106 CYS A C 1
ATOM 790 O O . CYS A 1 106 ? 7.872 -18.278 -31.947 1.00 44.00 106 CYS A O 1
ATOM 792 N N . GLY A 1 107 ? 6.096 -18.677 -30.643 1.00 40.47 107 GLY A N 1
ATOM 793 C CA . GLY A 1 107 ? 6.193 -20.129 -30.626 1.00 40.47 107 GLY A CA 1
ATOM 794 C C . GLY A 1 107 ? 4.795 -20.699 -30.465 1.00 40.47 107 GLY A C 1
ATOM 795 O O . GLY A 1 107 ? 4.239 -20.680 -29.375 1.00 40.47 107 GLY A O 1
ATOM 796 N N . LYS A 1 108 ? 4.208 -21.126 -31.583 1.00 48.97 108 LYS A N 1
ATOM 797 C CA . LYS A 1 108 ? 2.925 -21.830 -31.650 1.00 48.97 108 LYS A CA 1
ATOM 798 C C . LYS A 1 108 ? 2.942 -23.017 -30.681 1.00 48.97 108 LYS A C 1
ATOM 800 O O . LYS A 1 108 ? 3.825 -23.854 -30.806 1.00 48.97 108 LYS A O 1
ATOM 805 N N . ASP A 1 109 ? 2.027 -23.024 -29.716 1.00 45.97 109 ASP A N 1
ATOM 806 C CA . ASP A 1 109 ? 1.092 -24.113 -29.396 1.00 45.97 109 ASP A CA 1
ATOM 807 C C . ASP A 1 109 ? 0.581 -24.011 -27.946 1.00 45.97 109 ASP A C 1
ATOM 809 O O . ASP A 1 109 ? 1.342 -23.815 -27.006 1.00 45.97 109 ASP A O 1
ATOM 813 N N . LEU A 1 110 ? -0.730 -24.230 -27.821 1.00 49.81 110 LEU A N 1
ATOM 814 C CA . LEU A 1 110 ? -1.501 -24.616 -26.634 1.00 49.81 110 LEU A CA 1
ATOM 815 C C . LEU A 1 110 ? -1.718 -23.638 -25.454 1.00 49.81 110 LEU A C 1
ATOM 817 O O . LEU A 1 110 ? -0.812 -23.224 -24.744 1.00 49.81 110 LEU A O 1
ATOM 821 N N . ALA A 1 111 ? -3.018 -23.488 -25.167 1.00 45.59 111 ALA A N 1
ATOM 822 C CA . ALA A 1 111 ? -3.661 -23.170 -23.890 1.00 45.59 111 ALA A CA 1
ATOM 823 C C . ALA A 1 111 ? -3.493 -21.744 -23.335 1.00 45.59 111 ALA A C 1
ATOM 825 O O . ALA A 1 111 ? -2.555 -21.409 -22.614 1.00 45.59 111 ALA A O 1
ATOM 826 N N . GLU A 1 112 ? -4.526 -20.939 -23.598 1.00 41.38 112 GLU A N 1
ATOM 827 C CA . GLU A 1 112 ? -4.871 -19.709 -22.885 1.00 41.38 112 GLU A CA 1
ATOM 828 C C . GLU A 1 112 ? -4.916 -19.975 -21.370 1.00 41.38 112 GLU A C 1
ATOM 830 O O . GLU A 1 112 ? -5.892 -20.488 -20.826 1.00 41.38 112 GLU A O 1
ATOM 835 N N . THR A 1 113 ? -3.810 -19.678 -20.690 1.00 49.16 113 THR A N 1
ATOM 836 C CA . THR A 1 113 ? -3.720 -19.686 -19.229 1.00 49.16 113 THR A CA 1
ATOM 837 C C . THR A 1 113 ? -3.831 -18.231 -18.774 1.00 49.16 113 THR A C 1
ATOM 839 O O . THR A 1 113 ? -3.056 -17.401 -19.261 1.00 49.16 113 THR A O 1
ATOM 842 N N . PRO A 1 114 ? -4.778 -17.866 -17.889 1.00 46.41 114 PRO A N 1
ATOM 843 C CA . PRO A 1 114 ? -4.880 -16.497 -17.400 1.00 46.41 114 PRO A CA 1
ATOM 844 C C . PRO A 1 114 ? -3.573 -16.117 -16.700 1.00 46.41 114 PRO A C 1
ATOM 846 O O . PRO A 1 114 ? -3.050 -16.890 -15.900 1.00 46.41 114 PRO A O 1
ATOM 849 N N . ALA A 1 115 ? -3.033 -14.942 -17.031 1.00 51.59 115 ALA A N 1
ATOM 850 C CA . ALA A 1 115 ? -1.786 -14.445 -16.464 1.00 51.59 115 ALA A CA 1
ATOM 851 C C . ALA A 1 115 ? -1.880 -14.422 -14.931 1.00 51.59 115 ALA A C 1
ATOM 853 O O . ALA A 1 115 ? -2.594 -13.598 -14.356 1.00 51.59 115 ALA A O 1
ATOM 854 N N . THR A 1 116 ? -1.183 -15.348 -14.276 1.00 51.88 116 THR A N 1
ATOM 855 C CA . THR A 1 116 ? -1.122 -15.418 -12.819 1.00 51.88 116 THR A CA 1
ATOM 856 C C . THR A 1 116 ? -0.482 -14.130 -12.296 1.00 51.88 116 THR A C 1
ATOM 858 O O . THR A 1 116 ? 0.596 -13.759 -12.779 1.00 51.88 116 THR A O 1
ATOM 861 N N . PRO A 1 117 ? -1.109 -13.415 -11.343 1.00 57.88 117 PRO A N 1
ATOM 862 C CA . PRO A 1 117 ? -0.484 -12.251 -10.735 1.00 57.88 117 PRO A CA 1
ATOM 863 C C . PRO A 1 117 ? 0.838 -12.665 -10.084 1.00 57.88 117 PRO A C 1
ATOM 865 O O . PRO A 1 117 ? 0.946 -13.719 -9.462 1.00 57.88 117 PRO A O 1
ATOM 868 N N . THR A 1 118 ? 1.871 -11.838 -10.242 1.00 70.50 118 THR A N 1
ATOM 869 C CA . THR A 1 118 ? 3.114 -12.030 -9.494 1.00 70.50 118 THR A CA 1
ATOM 870 C C . THR A 1 118 ? 2.845 -11.671 -8.039 1.00 70.50 118 THR A C 1
ATOM 872 O O . THR A 1 118 ? 2.685 -10.493 -7.716 1.00 70.50 118 THR A O 1
ATOM 875 N N . THR A 1 119 ? 2.770 -12.683 -7.177 1.00 74.25 119 THR A N 1
ATOM 876 C CA . THR A 1 119 ? 2.660 -12.509 -5.728 1.00 74.25 119 THR A CA 1
ATOM 877 C C . THR A 1 119 ? 4.027 -12.161 -5.154 1.00 74.25 119 THR A C 1
ATOM 879 O O . THR A 1 119 ? 5.017 -12.842 -5.415 1.00 74.25 119 THR A O 1
ATOM 882 N N . THR A 1 120 ? 4.096 -11.083 -4.381 1.00 79.19 120 THR A N 1
ATOM 883 C CA . THR A 1 120 ? 5.296 -10.681 -3.646 1.00 79.19 120 THR A CA 1
ATOM 884 C C . THR A 1 120 ? 4.971 -10.524 -2.168 1.00 79.19 120 THR A C 1
ATOM 886 O O . THR A 1 120 ? 4.120 -9.717 -1.794 1.00 79.19 120 THR A O 1
ATOM 889 N N . SER A 1 121 ? 5.695 -11.256 -1.324 1.00 78.25 121 SER A N 1
ATOM 890 C CA . SER A 1 121 ? 5.645 -11.096 0.128 1.00 78.25 121 SER A CA 1
ATOM 891 C C . SER A 1 121 ? 6.497 -9.900 0.565 1.00 78.25 121 SER A C 1
ATOM 893 O O . SER A 1 121 ? 7.682 -9.810 0.238 1.00 78.25 121 SER A O 1
ATOM 895 N N . LEU A 1 122 ? 5.898 -8.974 1.306 1.00 77.06 122 LEU A N 1
ATOM 896 C CA . LEU A 1 122 ? 6.568 -7.842 1.932 1.00 77.06 122 LEU A CA 1
ATOM 897 C C . LEU A 1 122 ? 7.002 -8.236 3.347 1.00 77.06 122 LEU A C 1
ATOM 899 O O . LEU A 1 122 ? 6.172 -8.631 4.167 1.00 77.06 122 LEU A O 1
ATOM 903 N N . GLY A 1 123 ? 8.296 -8.094 3.639 1.00 63.38 123 GLY A N 1
ATOM 904 C CA . GLY A 1 123 ? 8.798 -8.162 5.009 1.00 63.38 123 GLY A CA 1
ATOM 905 C C . GLY A 1 123 ? 8.293 -6.954 5.790 1.00 63.38 123 GLY A C 1
ATOM 906 O O . GLY A 1 123 ? 8.582 -5.815 5.417 1.00 63.38 123 GLY A O 1
ATOM 907 N N . TRP A 1 124 ? 7.508 -7.199 6.836 1.00 59.91 124 TRP A N 1
ATOM 908 C CA . TRP A 1 124 ? 7.085 -6.162 7.767 1.00 59.91 124 TRP A CA 1
ATOM 909 C C . TRP A 1 124 ? 7.914 -6.296 9.043 1.00 59.91 124 TRP A C 1
ATOM 911 O O . TRP A 1 124 ? 7.515 -6.973 9.982 1.00 59.91 124 TRP A O 1
ATOM 921 N N . ASP A 1 125 ? 9.091 -5.670 9.049 1.00 55.69 125 ASP A N 1
ATOM 922 C CA . ASP A 1 125 ? 9.927 -5.544 10.245 1.00 55.69 125 ASP A CA 1
ATOM 923 C C . ASP A 1 125 ? 9.252 -4.564 11.213 1.00 55.69 125 ASP A C 1
ATOM 925 O O . ASP A 1 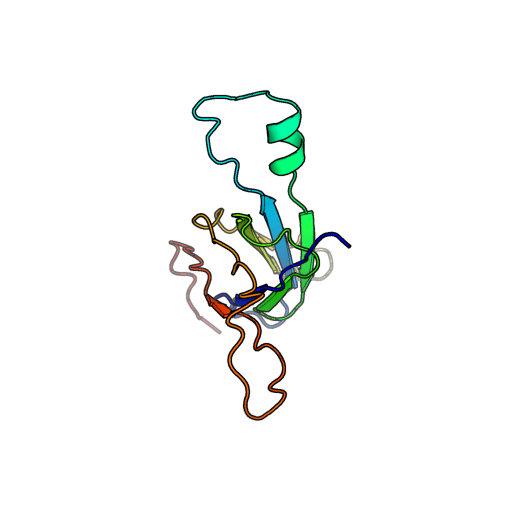125 ? 9.431 -3.348 11.128 1.00 55.69 125 ASP A O 1
ATOM 929 N N . ASN A 1 126 ? 8.406 -5.087 12.098 1.00 51.22 126 ASN A N 1
ATOM 930 C CA . ASN A 1 126 ? 8.179 -4.457 13.390 1.00 51.22 126 ASN A CA 1
ATOM 931 C C . ASN A 1 126 ? 9.144 -5.152 14.355 1.00 51.22 126 ASN A C 1
ATOM 933 O O . ASN A 1 126 ? 8.855 -6.251 14.812 1.00 51.22 126 ASN A O 1
ATOM 937 N N . ASP A 1 127 ? 10.289 -4.525 14.625 1.00 45.84 127 ASP A N 1
ATOM 938 C CA . ASP A 1 127 ? 11.342 -4.994 15.553 1.00 45.84 127 ASP A CA 1
ATOM 939 C C . ASP A 1 127 ? 10.903 -4.968 17.035 1.00 45.84 127 ASP A C 1
ATOM 941 O O . ASP A 1 127 ? 11.716 -5.037 17.946 1.00 45.84 127 ASP A O 1
ATOM 945 N N . ASP A 1 128 ? 9.602 -4.876 17.300 1.00 42.53 128 ASP A N 1
ATOM 946 C CA . ASP A 1 128 ? 9.051 -4.985 18.641 1.00 42.53 128 ASP A CA 1
ATOM 947 C C . ASP A 1 128 ? 8.248 -6.281 18.712 1.00 42.53 128 ASP A C 1
ATOM 949 O O . ASP A 1 128 ? 7.272 -6.465 17.979 1.00 42.53 128 ASP A O 1
ATOM 953 N N . ASP A 1 129 ? 8.682 -7.158 19.616 1.00 41.00 129 ASP A N 1
ATOM 954 C CA . ASP A 1 129 ? 7.946 -8.229 20.288 1.00 41.00 129 ASP A CA 1
ATOM 955 C C . ASP A 1 129 ? 6.553 -7.741 20.751 1.00 41.00 129 ASP A C 1
ATOM 957 O O . ASP A 1 129 ? 6.257 -7.599 21.941 1.00 41.00 129 ASP A O 1
ATOM 961 N N . VAL A 1 130 ? 5.642 -7.469 19.813 1.00 44.50 130 VAL A N 1
ATOM 962 C CA . VAL A 1 130 ? 4.230 -7.253 20.113 1.00 44.50 130 VAL A CA 1
ATOM 963 C C . VAL A 1 130 ? 3.665 -8.630 20.404 1.00 44.50 130 VAL A C 1
ATOM 965 O O . VAL A 1 130 ? 3.128 -9.314 19.531 1.00 44.50 130 VAL A O 1
ATOM 968 N N . LEU A 1 131 ? 3.871 -9.024 21.663 1.00 40.00 131 LEU A N 1
ATOM 969 C CA . LEU A 1 131 ? 3.238 -10.119 22.372 1.00 40.00 131 LEU A CA 1
ATOM 970 C C . LEU A 1 131 ? 1.883 -10.427 21.733 1.00 40.00 131 LEU A C 1
ATOM 972 O O . LEU A 1 131 ? 0.905 -9.692 21.898 1.00 40.00 131 LEU A O 1
ATOM 976 N N . CYS A 1 132 ? 1.822 -11.554 21.028 1.00 38.19 132 CYS A N 1
ATOM 977 C CA . CYS A 1 132 ? 0.570 -12.248 20.791 1.00 38.19 132 CYS A CA 1
ATOM 978 C C . CYS A 1 132 ? 0.053 -12.719 22.157 1.00 38.19 132 CYS A C 1
ATOM 980 O O . CYS A 1 132 ? 0.307 -13.841 22.585 1.00 38.19 132 CYS A O 1
ATOM 982 N N . CYS A 1 133 ? -0.625 -11.833 22.878 1.00 37.16 133 CYS A N 1
ATOM 983 C CA . CYS A 1 133 ? -1.380 -12.166 24.073 1.00 37.16 133 CYS A CA 1
ATOM 984 C C . CYS A 1 133 ? -2.802 -11.655 23.895 1.00 37.16 133 CYS A C 1
ATOM 986 O O . CYS A 1 133 ? -3.086 -10.491 24.171 1.00 37.16 133 CYS A O 1
ATOM 988 N N . TYR A 1 134 ? -3.673 -12.547 23.435 1.00 37.75 134 TYR A N 1
ATOM 989 C CA . TYR A 1 134 ? -5.057 -12.631 23.887 1.00 37.75 134 TYR A CA 1
ATOM 990 C C . TYR A 1 134 ? -5.442 -14.100 23.991 1.00 37.75 134 TYR A C 1
ATOM 992 O O . TYR A 1 134 ? -5.203 -14.830 23.004 1.00 37.75 134 TYR A O 1
#

Sequence (134 aa):
ASASSVVELEWQGVCAAKVTYSVEWRLACHGCLGCVGCAFCRERRRPRPATCKESRVVLTGLPVGARIQVRVEARLPGPRSGAPEVRLPGTWSAELTLPTSPAESCGKDLAETPATPTTTSLGWDNDDDVLCCY

Foldseek 3Di:
DQDKAKAKEAEDDDPDPFKKKKKWKFFDDPPPPPPPDDPVRVVRRDIDIDMDRHRMDMDIRHGAQTKMKMWMKIWADDPDVPDDIDIDTFDIFDIDTTHRPPDDPPDDDDDDDPPDHHYDYTYGPPVDPPDPDD

pLDDT: mean 76.0, std 18.3, range [37.16, 95.44]

Radius of gyration: 18.36 Å; chains: 1; bounding box: 37×43×56 Å

Secondary structure (DSSP, 8-state):
---EEEEEEEEPPP--SS-EEEEEEEE--SS-TT-TT-HHHHHHT--EEEEESSSEEEEEEEETT-EEEEEEEEEE--SSTTPPPEEEEPPPPPPEEPP------------------EEEEEP----S------